Protein AF-A0A928RVF1-F1 (afdb_monomer)

Radius of gyration: 12.03 Å; Cα contacts (8 Å, |Δi|>4): 41; chains: 1; bounding box: 38×29×22 Å

Sequence (72 aa):
MEEKEIYLTPMETKILDLFADGKDKDKVKQILGISAPTLTSHL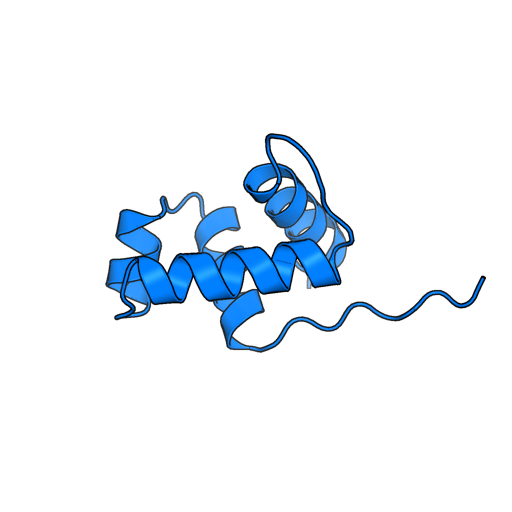VRIYQKLYLEGKDQLLRAVLWYIKNYWER

Nearest PDB structures (foldseek):
  7r3g-assembly1_B  TM=8.796E-01  e=4.434E-03  Pseudomonas aeruginosa PAO1
  6cbq-assembly1_A  TM=7.755E-01  e=9.496E-03  Pseudomonas aeruginosa
  3qp6-assembly1_A-2  TM=7.865E-01  e=1.918E-02  Chromobacterium violaceum
  7dwm-assembly1_B  TM=8.015E-01  e=4.354E-02  Hapunavirus VP882
  4zms-assembly1_B  TM=7.612E-01  e=4.107E-02  Streptococcus pneumoniae R6

Solvent-accessible surface area (backbone atoms only — not comparable to full-atom values): 4436 Å² total; per-residue (Å²): 129,84,81,74,81,76,80,73,50,76,68,51,45,54,52,43,48,40,46,68,73,69,44,52,74,67,55,47,28,62,75,70,73,46,53,70,72,56,52,50,54,49,50,53,52,50,30,60,67,67,73,49,71,80,7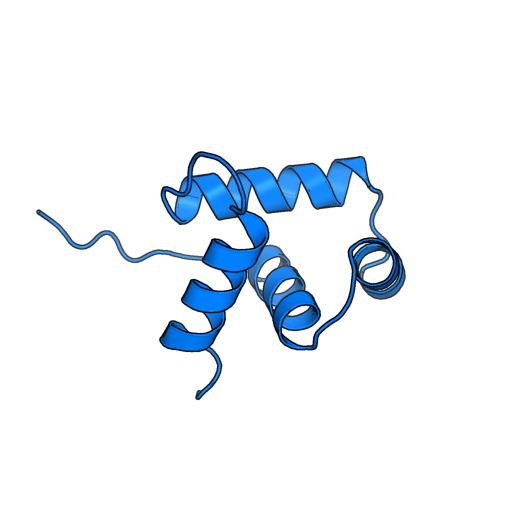9,64,43,68,60,53,50,35,53,52,44,48,78,75,52,72,86,114

Foldseek 3Di:
DPPPDQDDDPLLLLLLVCVLVVDDPVRSCVVVVHDPVVSVVSLVVLCVSVVHDDPPSSVVSSVVCCVPPVVD

Structure (mmCIF, N/CA/C/O backbone):
data_AF-A0A928RVF1-F1
#
_entry.id   AF-A0A928RVF1-F1
#
loop_
_atom_site.group_PDB
_atom_site.id
_atom_site.type_symbol
_atom_site.label_atom_id
_atom_site.label_alt_id
_atom_site.label_comp_id
_atom_site.label_asym_id
_atom_site.label_entity_id
_atom_site.label_seq_id
_atom_site.pdbx_PDB_ins_code
_atom_site.Cartn_x
_atom_site.Cartn_y
_atom_site.Cartn_z
_atom_site.occupancy
_atom_site.B_iso_or_equiv
_atom_site.auth_seq_id
_atom_site.auth_comp_id
_atom_site.auth_asym_id
_atom_site.auth_atom_id
_atom_site.pdbx_PDB_model_num
ATOM 1 N N . MET A 1 1 ? 26.157 -6.618 -6.884 1.00 40.97 1 MET A N 1
ATOM 2 C CA . MET A 1 1 ? 25.118 -5.786 -6.247 1.00 40.97 1 MET A CA 1
ATOM 3 C C . MET A 1 1 ? 24.385 -6.720 -5.312 1.00 40.97 1 MET A C 1
ATOM 5 O O . MET A 1 1 ? 23.903 -7.729 -5.805 1.00 40.97 1 MET A O 1
ATOM 9 N N . GLU A 1 2 ? 24.419 -6.496 -3.999 1.00 45.56 2 GLU A N 1
ATOM 10 C CA . GLU A 1 2 ? 23.638 -7.327 -3.073 1.00 45.56 2 GLU A CA 1
ATOM 11 C C . GLU A 1 2 ? 22.155 -7.172 -3.426 1.00 45.56 2 GLU A C 1
ATOM 13 O O . GLU A 1 2 ? 21.645 -6.050 -3.475 1.00 45.56 2 GLU A O 1
ATOM 18 N N . GLU A 1 3 ? 21.476 -8.281 -3.728 1.00 53.72 3 GLU A N 1
ATOM 19 C CA . GLU A 1 3 ? 20.017 -8.309 -3.805 1.00 53.72 3 GLU A CA 1
ATOM 20 C C . GLU A 1 3 ? 19.489 -8.001 -2.407 1.00 53.72 3 GLU A C 1
ATOM 22 O O . GLU A 1 3 ? 19.441 -8.856 -1.527 1.00 53.72 3 GLU A O 1
ATOM 27 N N . LYS A 1 4 ? 19.162 -6.732 -2.165 1.00 61.91 4 LYS A N 1
ATOM 28 C CA . LYS A 1 4 ? 18.546 -6.331 -0.910 1.00 61.91 4 LYS A CA 1
ATOM 29 C C . LYS A 1 4 ? 17.139 -6.913 -0.888 1.00 61.91 4 LYS A C 1
ATOM 31 O O . LYS A 1 4 ? 16.283 -6.484 -1.658 1.00 61.91 4 LYS A O 1
ATOM 36 N N . GLU A 1 5 ? 16.925 -7.898 -0.024 1.00 77.56 5 GLU A N 1
ATOM 37 C CA . GLU A 1 5 ? 15.627 -8.541 0.140 1.00 77.56 5 GLU A CA 1
ATOM 38 C C . GLU A 1 5 ? 14.577 -7.484 0.517 1.00 77.56 5 GLU A C 1
ATOM 40 O O . GLU A 1 5 ? 14.706 -6.748 1.502 1.00 77.56 5 GLU A O 1
ATOM 45 N N . ILE A 1 6 ? 13.559 -7.344 -0.329 1.00 86.38 6 ILE A N 1
ATOM 46 C CA . ILE A 1 6 ? 12.503 -6.354 -0.142 1.00 86.38 6 ILE A CA 1
ATOM 47 C C . ILE A 1 6 ? 11.525 -6.895 0.902 1.00 86.38 6 ILE A C 1
ATOM 49 O O . ILE A 1 6 ? 10.827 -7.875 0.656 1.00 86.38 6 ILE A O 1
ATOM 53 N N . TYR A 1 7 ? 11.429 -6.220 2.050 1.00 89.25 7 TYR A N 1
ATOM 54 C CA . TYR A 1 7 ? 10.507 -6.599 3.123 1.00 89.25 7 TYR A CA 1
ATOM 55 C C . TYR A 1 7 ? 9.333 -5.618 3.262 1.00 89.25 7 TYR A C 1
ATOM 57 O O . TYR A 1 7 ? 9.487 -4.461 3.688 1.00 89.25 7 TYR A O 1
ATOM 65 N N . LEU A 1 8 ? 8.130 -6.097 2.944 1.00 93.56 8 LEU A N 1
ATOM 66 C CA . LEU A 1 8 ? 6.876 -5.400 3.217 1.00 93.56 8 LEU A CA 1
ATOM 67 C C . LEU A 1 8 ? 6.412 -5.685 4.647 1.00 93.56 8 LEU A C 1
ATOM 69 O O . LEU A 1 8 ? 6.488 -6.805 5.143 1.00 93.56 8 LEU A O 1
ATOM 73 N N . THR A 1 9 ? 5.931 -4.652 5.334 1.00 95.62 9 THR A N 1
ATOM 74 C CA . THR A 1 9 ? 5.295 -4.828 6.645 1.00 95.62 9 THR A CA 1
ATOM 75 C C . THR A 1 9 ? 3.938 -5.517 6.493 1.00 95.62 9 THR A C 1
ATOM 77 O O . THR A 1 9 ? 3.310 -5.378 5.444 1.00 95.62 9 THR A O 1
ATOM 80 N N . PRO A 1 10 ? 3.395 -6.140 7.556 1.00 96.25 10 PRO A N 1
ATOM 81 C CA . PRO A 1 10 ? 2.076 -6.770 7.495 1.00 96.25 10 PRO A CA 1
ATOM 82 C C . PRO A 1 10 ? 0.953 -5.842 7.009 1.00 96.25 10 PRO A C 1
ATOM 84 O O . PRO A 1 10 ? 0.017 -6.294 6.358 1.00 96.25 10 PRO A O 1
ATOM 87 N N . MET A 1 11 ? 1.028 -4.539 7.311 1.00 97.19 11 MET A N 1
ATOM 88 C CA . MET A 1 11 ? 0.042 -3.569 6.824 1.00 97.19 11 MET A CA 1
ATOM 89 C C . MET A 1 11 ? 0.213 -3.277 5.329 1.00 97.19 11 MET A C 1
ATOM 91 O O . MET A 1 11 ? -0.770 -3.172 4.606 1.00 97.19 11 MET A O 1
ATOM 95 N N . GLU A 1 12 ? 1.451 -3.156 4.854 1.00 97.31 12 GLU A N 1
ATOM 96 C CA . GLU A 1 12 ? 1.743 -2.916 3.437 1.00 97.31 12 GLU A CA 1
ATOM 97 C C . GLU A 1 12 ? 1.363 -4.123 2.572 1.00 97.31 12 GLU A C 1
ATOM 99 O O . GLU A 1 12 ? 0.773 -3.934 1.512 1.00 97.31 12 GLU A O 1
ATOM 104 N N . THR A 1 13 ? 1.617 -5.342 3.061 1.00 96.56 13 THR A N 1
ATOM 105 C CA . THR A 1 13 ? 1.161 -6.592 2.438 1.00 96.56 13 THR A CA 1
ATOM 106 C C . THR A 1 13 ? -0.359 -6.608 2.305 1.00 96.56 13 THR A C 1
ATOM 108 O O . THR A 1 13 ? -0.856 -6.682 1.191 1.00 96.56 13 THR A O 1
ATOM 111 N N . LYS A 1 14 ? -1.103 -6.378 3.401 1.00 97.56 14 LYS A N 1
ATOM 112 C CA . LYS A 1 14 ? -2.579 -6.312 3.372 1.00 97.56 14 LYS A CA 1
ATOM 113 C C . LYS A 1 14 ? -3.123 -5.268 2.398 1.00 97.56 14 LYS A C 1
ATOM 115 O O . LYS A 1 14 ? -4.176 -5.460 1.800 1.00 97.56 14 LYS A O 1
ATOM 120 N N . ILE A 1 15 ? -2.443 -4.130 2.271 1.00 98.12 15 ILE A N 1
ATOM 121 C CA . ILE A 1 15 ? -2.832 -3.091 1.315 1.00 98.12 15 ILE A CA 1
ATOM 122 C C . ILE A 1 15 ? -2.669 -3.604 -0.118 1.00 98.12 15 ILE A C 1
ATOM 124 O O . ILE A 1 15 ? -3.593 -3.452 -0.916 1.00 98.12 15 ILE A O 1
ATOM 128 N N . LEU A 1 16 ? -1.521 -4.204 -0.447 1.00 97.50 16 LEU A N 1
ATOM 129 C CA . LEU A 1 16 ? -1.285 -4.768 -1.777 1.00 97.50 16 LEU A CA 1
ATOM 130 C C . LEU A 1 16 ? -2.191 -5.962 -2.068 1.00 97.50 16 LEU A C 1
ATOM 132 O O . LEU A 1 16 ? -2.631 -6.081 -3.208 1.00 97.50 16 LEU A O 1
ATOM 136 N N . ASP A 1 17 ? -2.547 -6.753 -1.052 1.00 97.44 17 ASP A N 1
ATOM 137 C CA . ASP A 1 17 ? -3.508 -7.844 -1.193 1.00 97.44 17 ASP A CA 1
ATOM 138 C C . ASP A 1 17 ? -4.852 -7.338 -1.709 1.00 97.44 17 ASP A C 1
ATOM 140 O O . ASP A 1 17 ? -5.368 -7.798 -2.723 1.00 97.44 17 ASP A O 1
ATOM 144 N N . LEU A 1 18 ? -5.393 -6.312 -1.051 1.00 98.00 18 LEU A N 1
ATOM 145 C CA . LEU A 1 18 ? -6.676 -5.736 -1.435 1.00 98.00 18 LEU A CA 1
ATOM 146 C C . LEU A 1 18 ? -6.629 -5.118 -2.839 1.00 98.00 18 LEU A C 1
ATOM 148 O O . LEU A 1 18 ? -7.607 -5.203 -3.580 1.00 98.00 18 LEU A O 1
ATOM 152 N N . PHE A 1 19 ? -5.512 -4.505 -3.232 1.00 97.94 19 PHE A N 1
ATOM 153 C CA . PHE A 1 19 ? -5.374 -3.994 -4.595 1.00 97.94 19 PHE A CA 1
ATOM 154 C C . PHE A 1 19 ? -5.255 -5.111 -5.637 1.00 97.94 19 PHE A C 1
ATOM 156 O O . PHE A 1 19 ? -5.827 -4.980 -6.719 1.00 97.94 19 PHE A O 1
ATOM 163 N N . ALA A 1 20 ? -4.552 -6.201 -5.326 1.00 96.62 20 ALA A N 1
ATOM 164 C CA . ALA A 1 20 ? -4.478 -7.381 -6.183 1.00 96.62 20 ALA A CA 1
ATOM 165 C C . ALA A 1 20 ? -5.849 -8.080 -6.318 1.00 96.62 20 ALA A C 1
ATOM 167 O O . ALA A 1 20 ? -6.204 -8.506 -7.414 1.00 96.62 20 ALA A O 1
ATOM 168 N N . ASP A 1 21 ? -6.685 -8.035 -5.274 1.00 95.75 21 ASP A N 1
ATOM 169 C CA . ASP A 1 21 ? -8.112 -8.413 -5.286 1.00 95.75 21 ASP A CA 1
ATOM 170 C C . ASP A 1 21 ? -9.030 -7.430 -6.050 1.00 95.75 21 ASP A C 1
ATOM 172 O O . ASP A 1 21 ? -10.269 -7.526 -5.999 1.00 95.75 21 ASP A O 1
ATOM 176 N N . GLY A 1 22 ? -8.454 -6.425 -6.713 1.00 96.94 22 GLY A N 1
ATOM 177 C CA . GLY A 1 22 ? -9.175 -5.431 -7.504 1.00 96.94 22 GLY A CA 1
ATOM 178 C C . GLY A 1 22 ? -9.950 -4.402 -6.679 1.00 96.94 22 GLY A C 1
ATOM 179 O O . GLY A 1 22 ? -10.860 -3.761 -7.209 1.00 96.94 22 GLY A O 1
ATOM 180 N N . LYS A 1 23 ? -9.649 -4.231 -5.383 1.00 98.19 23 LYS A N 1
ATOM 181 C CA . LYS A 1 23 ? -10.275 -3.174 -4.574 1.00 98.19 23 LYS A CA 1
ATOM 182 C C . LYS A 1 23 ? -9.686 -1.814 -4.933 1.00 98.19 23 LYS A C 1
ATOM 184 O O . LYS A 1 23 ? -8.475 -1.655 -5.061 1.00 98.19 23 LYS A O 1
ATOM 189 N N . ASP A 1 24 ? -10.547 -0.809 -5.043 1.00 97.75 24 ASP A N 1
ATOM 190 C CA . ASP A 1 24 ? -10.111 0.577 -5.180 1.00 97.75 24 ASP A CA 1
ATOM 191 C C . ASP A 1 24 ? -9.676 1.177 -3.829 1.00 97.75 24 ASP A C 1
ATOM 193 O O . ASP A 1 24 ? -9.822 0.584 -2.756 1.00 97.75 24 ASP A O 1
ATOM 197 N N . LYS A 1 25 ? -9.137 2.400 -3.873 1.00 97.62 25 LYS A N 1
ATOM 198 C CA . LYS A 1 25 ? -8.636 3.096 -2.679 1.00 97.62 25 LYS A CA 1
ATOM 199 C C . LYS A 1 25 ? -9.723 3.337 -1.633 1.00 97.62 25 LYS A C 1
ATOM 201 O O . LYS A 1 25 ? -9.415 3.325 -0.442 1.00 97.62 25 LYS A O 1
ATOM 206 N N . ASP A 1 26 ? -10.961 3.591 -2.045 1.00 97.94 26 ASP A N 1
ATOM 207 C CA . ASP A 1 26 ? -12.063 3.844 -1.117 1.00 97.94 26 ASP A CA 1
ATOM 208 C C . ASP A 1 26 ? -12.437 2.570 -0.374 1.00 97.94 26 ASP A C 1
ATOM 210 O O . ASP A 1 26 ? -12.559 2.578 0.856 1.00 97.94 26 ASP A O 1
ATOM 214 N N . LYS A 1 27 ? -12.486 1.451 -1.094 1.00 98.44 27 LYS A N 1
ATOM 215 C CA . LYS A 1 27 ? -12.757 0.148 -0.512 1.00 98.44 27 LYS A CA 1
ATOM 216 C C . LYS A 1 27 ? -11.626 -0.326 0.396 1.00 98.44 27 LYS A C 1
ATOM 218 O O . LYS A 1 27 ? -11.909 -0.838 1.476 1.00 98.44 27 LYS A O 1
ATOM 223 N N . VAL A 1 28 ? -10.367 -0.086 0.026 1.00 98.44 28 VAL A N 1
ATOM 224 C CA . VAL A 1 28 ? -9.197 -0.370 0.878 1.00 98.44 28 VAL A CA 1
ATOM 225 C C . VAL A 1 28 ? -9.278 0.398 2.198 1.00 98.44 28 VAL A C 1
ATOM 227 O O . VAL A 1 28 ? -9.153 -0.203 3.264 1.00 98.44 28 VAL A O 1
ATOM 230 N N . LYS A 1 29 ? -9.542 1.713 2.152 1.00 98.50 29 LYS A N 1
ATOM 231 C CA . LYS A 1 29 ? -9.715 2.536 3.364 1.00 98.50 29 LYS A CA 1
ATOM 232 C C . LYS A 1 29 ? -10.843 2.014 4.245 1.00 98.50 29 LYS A C 1
ATOM 234 O O . LYS A 1 29 ? -10.661 1.913 5.454 1.00 98.50 29 LYS A O 1
ATOM 239 N N . GLN A 1 30 ? -11.983 1.673 3.639 1.00 98.38 30 GLN A N 1
ATOM 240 C CA . GLN A 1 30 ? -13.143 1.144 4.352 1.00 98.38 30 GLN A CA 1
ATOM 241 C C . GLN A 1 30 ? -12.816 -0.181 5.053 1.00 98.38 30 GLN A C 1
ATOM 243 O O . GLN A 1 30 ? -13.127 -0.332 6.229 1.00 98.38 30 GLN A O 1
ATOM 248 N N . ILE A 1 31 ?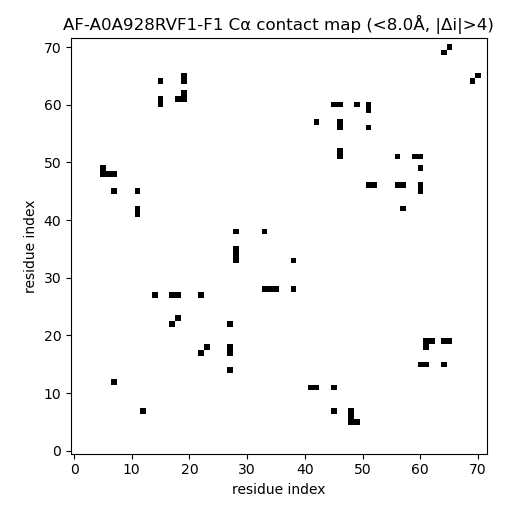 -12.184 -1.125 4.347 1.00 98.31 31 ILE A N 1
ATOM 249 C CA . ILE A 1 31 ? -11.857 -2.456 4.880 1.00 98.31 31 ILE A CA 1
ATOM 250 C C . ILE A 1 31 ? -10.823 -2.360 6.006 1.00 98.31 31 ILE A C 1
ATOM 252 O O . ILE A 1 31 ? -10.962 -3.031 7.024 1.00 98.31 31 ILE A O 1
ATOM 256 N N . LEU A 1 32 ? -9.797 -1.524 5.838 1.00 97.69 32 LEU A N 1
ATOM 257 C CA . LEU A 1 32 ? -8.721 -1.383 6.822 1.00 97.69 32 LEU A CA 1
ATOM 258 C C . LEU A 1 32 ? -9.045 -0.391 7.949 1.00 97.69 32 LEU A C 1
ATOM 260 O O . LEU A 1 32 ? -8.279 -0.298 8.905 1.00 97.69 32 LEU A O 1
ATOM 264 N N . GLY A 1 33 ? -10.143 0.364 7.846 1.00 98.12 33 GLY A N 1
ATOM 265 C CA . GLY A 1 33 ? -10.511 1.393 8.821 1.00 98.12 33 GLY A CA 1
ATOM 266 C C . GLY A 1 33 ? -9.506 2.548 8.903 1.00 98.12 33 GLY A C 1
ATOM 267 O O . GLY A 1 33 ? -9.301 3.103 9.980 1.00 98.12 33 GLY A O 1
ATOM 268 N N . ILE A 1 34 ? -8.851 2.903 7.789 1.00 97.81 34 ILE A N 1
ATOM 269 C CA . ILE A 1 34 ? -7.797 3.932 7.752 1.00 97.81 34 ILE A CA 1
ATOM 270 C C . ILE A 1 34 ? -8.205 5.176 6.963 1.00 97.81 34 ILE A C 1
ATOM 272 O O . ILE A 1 34 ? -8.981 5.127 6.009 1.00 97.81 34 ILE A O 1
ATOM 276 N N . SER A 1 35 ? -7.616 6.313 7.334 1.00 98.19 35 SER A N 1
ATOM 277 C CA . SER A 1 35 ? -7.815 7.578 6.627 1.00 98.19 35 SER A CA 1
ATOM 278 C C . SER A 1 35 ? -7.113 7.599 5.260 1.00 98.19 35 SER A C 1
ATOM 280 O O . SER A 1 35 ? -6.153 6.861 5.018 1.00 98.19 35 SER A O 1
ATOM 282 N N . ALA A 1 36 ? -7.542 8.493 4.362 1.00 98.06 36 ALA A N 1
ATOM 283 C CA . ALA A 1 36 ? -6.857 8.700 3.083 1.00 98.06 36 ALA A CA 1
ATOM 284 C C . ALA A 1 36 ? -5.386 9.141 3.238 1.00 98.06 36 ALA A C 1
ATOM 286 O O . ALA A 1 36 ? -4.540 8.549 2.566 1.00 98.06 36 ALA A O 1
ATOM 287 N N . PRO A 1 37 ? -5.030 10.084 4.137 1.00 98.38 37 PRO A N 1
ATOM 288 C CA . PRO A 1 37 ? -3.627 10.397 4.423 1.00 98.38 37 PRO A CA 1
ATOM 289 C C . PRO A 1 37 ? -2.812 9.184 4.895 1.00 98.38 37 PRO A C 1
ATOM 291 O O . PRO A 1 37 ? -1.665 9.004 4.476 1.00 98.38 37 PRO A O 1
ATOM 294 N N . THR A 1 38 ? -3.407 8.321 5.725 1.00 98.00 38 THR A N 1
ATOM 295 C CA . THR A 1 38 ? -2.765 7.086 6.199 1.00 98.00 38 THR A CA 1
ATOM 296 C C . THR A 1 38 ? -2.492 6.130 5.039 1.00 98.00 38 THR A C 1
ATOM 298 O O . THR A 1 38 ? -1.360 5.675 4.886 1.00 98.00 38 THR A O 1
ATOM 301 N N . LEU A 1 39 ? -3.485 5.878 4.176 1.00 98.31 39 LEU A N 1
ATOM 302 C CA . LEU A 1 39 ? -3.301 5.035 2.990 1.00 98.31 39 LEU A CA 1
ATOM 303 C C . LEU A 1 39 ? -2.209 5.597 2.068 1.00 98.31 39 LEU A C 1
ATOM 305 O O . LEU A 1 39 ? -1.330 4.854 1.640 1.00 98.31 39 LEU A O 1
ATOM 309 N N . THR A 1 40 ? -2.208 6.908 1.813 1.00 98.00 40 THR A N 1
ATOM 310 C CA . THR A 1 40 ? -1.163 7.563 1.009 1.00 98.00 40 THR A CA 1
ATOM 311 C C . THR A 1 40 ? 0.225 7.365 1.616 1.00 98.00 40 THR A C 1
ATOM 313 O O . THR A 1 40 ? 1.172 7.067 0.894 1.00 98.00 40 THR A O 1
ATOM 316 N N . SER A 1 41 ? 0.350 7.464 2.940 1.00 98.19 41 SER A N 1
ATOM 317 C CA . SER A 1 41 ? 1.626 7.274 3.639 1.00 98.19 41 SER A CA 1
ATOM 318 C C . SER A 1 41 ? 2.156 5.846 3.495 1.00 98.19 41 SER A C 1
ATOM 320 O O . SER A 1 41 ? 3.348 5.651 3.258 1.00 98.19 41 SER A O 1
ATOM 322 N N . HIS A 1 42 ? 1.278 4.842 3.586 1.00 98.12 42 HIS A N 1
ATOM 323 C CA . HIS A 1 42 ? 1.650 3.454 3.308 1.00 98.12 42 HIS A CA 1
ATOM 324 C C . HIS A 1 42 ? 2.068 3.255 1.850 1.00 98.12 42 HIS A C 1
ATOM 326 O O . HIS A 1 42 ? 3.105 2.649 1.603 1.00 98.12 42 HIS A O 1
ATOM 332 N N . LEU A 1 43 ? 1.321 3.812 0.891 1.00 97.94 43 LEU A N 1
ATOM 333 C CA . LEU A 1 43 ? 1.659 3.718 -0.532 1.00 97.94 43 LEU A CA 1
ATOM 334 C C . LEU A 1 43 ? 3.032 4.324 -0.843 1.00 97.94 43 LEU A C 1
ATOM 336 O O . LEU A 1 43 ? 3.822 3.699 -1.539 1.00 97.94 43 LEU A O 1
ATOM 340 N N . VAL A 1 44 ? 3.362 5.488 -0.276 1.00 97.56 44 VAL A N 1
ATOM 341 C CA . VAL A 1 44 ? 4.688 6.107 -0.446 1.00 97.56 44 VAL A CA 1
ATOM 342 C C . VAL A 1 44 ? 5.801 5.189 0.061 1.00 97.56 44 VAL A C 1
ATOM 344 O O . VAL A 1 44 ? 6.799 4.999 -0.632 1.00 97.56 44 VAL A O 1
ATOM 347 N N . ARG A 1 45 ? 5.627 4.577 1.239 1.00 97.44 45 ARG A N 1
ATOM 348 C CA . ARG A 1 45 ? 6.614 3.639 1.800 1.00 97.44 45 ARG A CA 1
ATOM 349 C C . ARG A 1 45 ? 6.758 2.383 0.948 1.00 97.44 45 ARG A C 1
ATOM 351 O O . ARG A 1 45 ? 7.882 1.949 0.713 1.00 97.44 45 ARG A O 1
ATOM 358 N N . ILE A 1 46 ? 5.648 1.843 0.442 1.00 97.12 46 ILE A N 1
ATOM 359 C CA . ILE A 1 46 ? 5.661 0.727 -0.512 1.00 97.12 46 ILE A CA 1
ATOM 360 C C . ILE A 1 46 ? 6.488 1.118 -1.737 1.00 97.12 46 ILE A C 1
ATOM 362 O O . ILE A 1 46 ? 7.428 0.414 -2.085 1.00 97.12 46 ILE A O 1
ATOM 366 N N . TYR A 1 47 ? 6.208 2.264 -2.359 1.00 97.31 47 TYR A N 1
ATOM 367 C CA . TYR A 1 47 ? 6.923 2.682 -3.566 1.00 97.31 47 TYR A CA 1
ATOM 368 C C . TYR A 1 47 ? 8.419 2.878 -3.319 1.00 97.31 47 TYR A C 1
ATOM 370 O O . TYR A 1 47 ? 9.224 2.441 -4.135 1.00 97.31 47 TYR A O 1
ATOM 378 N N . GLN A 1 48 ? 8.802 3.451 -2.176 1.00 96.00 48 GLN A N 1
ATOM 379 C CA . GLN A 1 48 ? 10.207 3.599 -1.787 1.00 96.00 48 GLN A CA 1
ATOM 380 C C . GLN A 1 48 ? 10.905 2.247 -1.605 1.00 96.00 48 GLN A C 1
ATOM 382 O O . GLN A 1 48 ? 12.020 2.067 -2.086 1.00 96.00 48 GLN A O 1
ATOM 387 N N . LYS A 1 49 ? 10.250 1.281 -0.952 1.00 95.00 49 LYS A N 1
ATOM 388 C CA . LYS A 1 49 ? 10.791 -0.077 -0.769 1.00 95.00 49 LYS A CA 1
ATOM 389 C C . LYS A 1 49 ? 10.943 -0.835 -2.082 1.00 95.00 49 LYS A C 1
ATOM 391 O O . LYS A 1 49 ? 11.865 -1.630 -2.220 1.00 95.00 49 LYS A O 1
ATOM 396 N N . LEU A 1 50 ? 10.037 -0.590 -3.025 1.00 94.56 50 LEU A N 1
ATOM 397 C CA . LEU A 1 50 ? 10.046 -1.206 -4.349 1.00 94.56 50 LEU A CA 1
ATOM 398 C C . LEU A 1 50 ? 10.881 -0.426 -5.372 1.00 94.56 50 LEU A C 1
ATOM 400 O O . LEU A 1 50 ? 10.911 -0.812 -6.539 1.00 94.56 50 LEU A O 1
ATOM 404 N N . TYR A 1 51 ? 11.536 0.667 -4.958 1.00 94.56 51 TYR A N 1
ATOM 405 C CA . TYR A 1 51 ? 12.286 1.564 -5.843 1.00 94.56 51 TYR A CA 1
ATOM 406 C C . TYR A 1 51 ? 11.456 2.009 -7.064 1.00 94.56 51 TYR A C 1
ATOM 408 O O . TYR A 1 51 ? 11.944 2.101 -8.191 1.00 94.56 51 TYR A O 1
ATOM 416 N N . LEU A 1 52 ? 10.157 2.241 -6.849 1.00 94.94 52 LEU A N 1
ATOM 417 C CA . LEU A 1 52 ? 9.214 2.645 -7.885 1.00 94.94 52 LEU A CA 1
ATOM 418 C C . LEU A 1 52 ? 9.087 4.160 -7.914 1.00 94.94 52 LEU A C 1
ATOM 420 O O . LEU A 1 52 ? 8.688 4.787 -6.936 1.00 94.94 52 LEU A O 1
ATOM 424 N N . GLU A 1 53 ? 9.315 4.732 -9.087 1.00 92.50 53 GLU A N 1
ATOM 425 C CA . GLU A 1 53 ? 9.146 6.154 -9.369 1.00 92.50 53 GLU A CA 1
ATOM 426 C C . GLU A 1 53 ? 8.247 6.364 -10.594 1.00 92.50 53 GLU A C 1
ATOM 428 O O . GLU A 1 53 ? 7.984 5.432 -11.363 1.00 92.50 53 GLU A O 1
ATOM 433 N N . GLY A 1 54 ? 7.791 7.604 -10.779 1.00 91.50 54 GLY A N 1
ATOM 434 C CA . GLY A 1 54 ? 7.033 8.027 -11.953 1.00 91.50 54 GLY A CA 1
ATOM 435 C C . GLY A 1 54 ? 5.526 7.795 -11.849 1.00 91.50 54 GLY A C 1
ATOM 436 O O . GLY A 1 54 ? 4.949 7.720 -10.765 1.00 91.50 54 GLY A O 1
ATOM 437 N N . LYS A 1 55 ? 4.870 7.738 -13.008 1.00 86.50 55 LYS A N 1
ATOM 438 C CA . LYS A 1 55 ? 3.435 7.448 -13.104 1.00 86.50 55 LYS A CA 1
ATOM 439 C C . LYS A 1 55 ? 3.198 5.946 -12.891 1.00 86.50 55 LYS A C 1
ATOM 441 O O . LYS A 1 55 ? 4.118 5.140 -12.998 1.00 86.50 55 LYS A O 1
ATOM 446 N N . ASP A 1 56 ? 1.972 5.582 -12.528 1.00 93.75 56 ASP A N 1
ATOM 447 C CA . ASP A 1 56 ? 1.528 4.184 -12.398 1.00 93.75 56 ASP A CA 1
ATOM 448 C C . ASP A 1 56 ? 2.233 3.349 -11.310 1.00 93.75 56 ASP A C 1
ATOM 450 O O . ASP A 1 56 ? 2.201 2.117 -11.338 1.00 93.75 56 ASP A O 1
ATOM 454 N N . GLN A 1 57 ? 2.823 4.003 -10.300 1.00 96.75 57 GLN A N 1
ATOM 455 C CA . GLN A 1 57 ? 3.481 3.336 -9.164 1.00 96.75 57 GLN A CA 1
ATOM 456 C C . GLN A 1 57 ? 2.591 2.283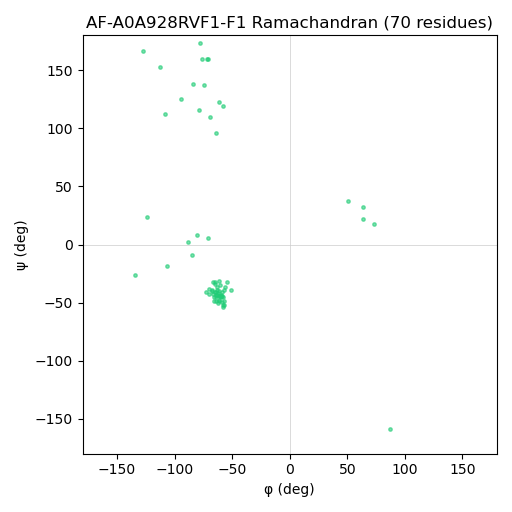 -8.490 1.00 96.75 57 GLN A C 1
ATOM 458 O O . GLN A 1 57 ? 3.081 1.213 -8.141 1.00 96.75 57 GLN A O 1
ATOM 463 N N . LEU A 1 58 ? 1.286 2.552 -8.349 1.00 96.88 58 LEU A N 1
ATOM 464 C CA . LEU A 1 58 ? 0.350 1.602 -7.744 1.00 96.88 58 LEU A CA 1
ATOM 465 C C . LEU A 1 58 ? 0.258 0.308 -8.554 1.00 96.88 58 LEU A C 1
ATOM 467 O O . LEU A 1 58 ? 0.426 -0.772 -8.000 1.00 96.88 58 LEU A O 1
ATOM 471 N N . LEU A 1 59 ? 0.035 0.417 -9.865 1.00 96.94 59 LEU A N 1
ATOM 472 C CA . LEU A 1 59 ? -0.077 -0.744 -10.744 1.00 96.94 59 LEU A CA 1
ATOM 473 C C . LEU A 1 59 ? 1.220 -1.556 -10.736 1.00 96.94 59 LEU A C 1
ATOM 475 O O . LEU A 1 59 ? 1.191 -2.774 -10.598 1.00 96.94 59 LEU A O 1
ATOM 479 N N . ARG A 1 60 ? 2.370 -0.879 -10.822 1.00 97.44 60 ARG A N 1
ATOM 480 C CA . ARG A 1 60 ? 3.685 -1.534 -10.783 1.00 97.44 60 ARG A CA 1
ATOM 481 C C . ARG A 1 60 ? 3.941 -2.235 -9.448 1.00 97.44 60 ARG A C 1
ATOM 483 O O . ARG A 1 60 ? 4.482 -3.336 -9.452 1.00 97.44 60 ARG A O 1
ATOM 490 N N . ALA A 1 61 ? 3.525 -1.634 -8.333 1.00 96.69 61 ALA A N 1
ATOM 491 C CA . ALA A 1 61 ? 3.627 -2.245 -7.011 1.00 96.69 61 ALA A CA 1
ATOM 492 C C . ALA A 1 61 ? 2.764 -3.508 -6.902 1.00 96.69 61 ALA A C 1
ATOM 494 O O . ALA A 1 61 ? 3.242 -4.529 -6.418 1.00 96.69 61 ALA A O 1
ATOM 495 N N . VAL A 1 62 ? 1.529 -3.461 -7.407 1.00 96.75 62 VAL A N 1
ATOM 496 C CA . VAL A 1 62 ? 0.611 -4.610 -7.417 1.00 96.75 62 VAL A CA 1
ATOM 497 C C . VAL A 1 62 ? 1.132 -5.727 -8.319 1.00 96.75 62 VAL A C 1
ATOM 499 O O . VAL A 1 62 ? 1.171 -6.874 -7.897 1.00 96.75 62 VAL A O 1
ATOM 502 N N . LEU A 1 63 ? 1.606 -5.414 -9.528 1.00 95.69 63 LEU A N 1
ATOM 503 C CA . LEU A 1 63 ? 2.185 -6.415 -10.434 1.00 95.69 63 LEU A CA 1
ATOM 504 C C . LEU A 1 63 ? 3.433 -7.075 -9.844 1.00 95.69 63 LEU A C 1
ATOM 506 O O . LEU A 1 63 ? 3.602 -8.289 -9.948 1.00 95.69 63 LEU A O 1
ATOM 510 N N . TRP A 1 64 ? 4.303 -6.283 -9.211 1.00 94.88 64 TRP A N 1
ATOM 511 C CA . TRP A 1 64 ? 5.447 -6.823 -8.486 1.00 94.88 64 TRP A CA 1
ATOM 512 C C . TRP A 1 64 ? 4.988 -7.743 -7.351 1.00 94.88 6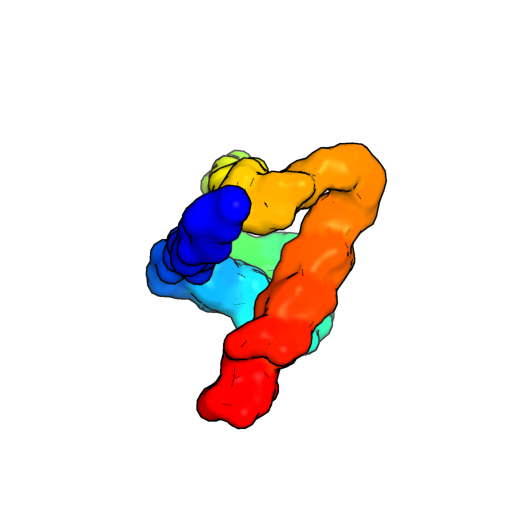4 TRP A C 1
ATOM 514 O O . TRP A 1 64 ? 5.520 -8.841 -7.213 1.00 94.88 64 TRP A O 1
ATOM 524 N N . TYR A 1 65 ? 3.980 -7.337 -6.580 1.00 95.00 65 TYR A N 1
ATOM 525 C CA . TYR A 1 65 ? 3.451 -8.137 -5.481 1.00 95.00 65 TYR A CA 1
ATOM 526 C C . TYR A 1 65 ? 2.880 -9.471 -5.966 1.00 95.00 65 TYR A C 1
ATOM 528 O O . TYR A 1 65 ? 3.278 -10.521 -5.468 1.00 95.00 65 TYR A O 1
ATOM 536 N N . ILE A 1 66 ? 2.045 -9.435 -7.009 1.00 94.12 66 ILE A N 1
ATOM 537 C CA . ILE A 1 66 ? 1.452 -10.632 -7.609 1.00 94.12 66 ILE A CA 1
ATOM 538 C C . ILE A 1 66 ? 2.542 -11.607 -8.056 1.00 94.12 66 ILE A C 1
ATOM 540 O O . ILE A 1 66 ? 2.528 -12.772 -7.674 1.00 94.12 66 ILE A O 1
ATOM 544 N N . LYS A 1 67 ? 3.546 -11.108 -8.784 1.00 92.56 67 LYS A N 1
ATOM 545 C CA . LYS A 1 67 ? 4.648 -11.925 -9.305 1.00 92.56 67 LYS A CA 1
ATOM 546 C C . LYS A 1 67 ? 5.492 -12.602 -8.214 1.00 92.56 67 LYS A C 1
ATOM 548 O O . LYS A 1 67 ? 6.072 -13.649 -8.480 1.00 92.56 67 LYS A O 1
ATOM 55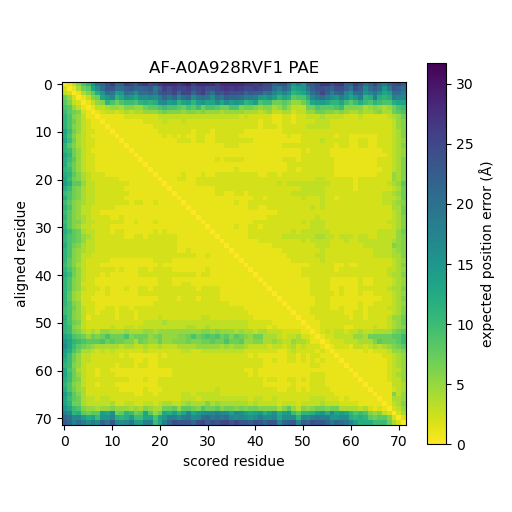3 N N . ASN A 1 68 ? 5.630 -11.991 -7.036 1.00 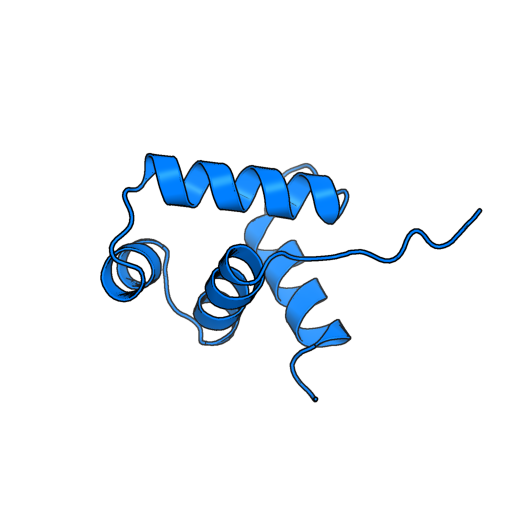90.06 68 ASN A N 1
ATOM 554 C CA . ASN A 1 68 ? 6.570 -12.453 -6.005 1.00 90.06 68 ASN A CA 1
ATOM 555 C C . ASN A 1 68 ? 5.897 -13.133 -4.797 1.00 90.06 68 ASN A C 1
A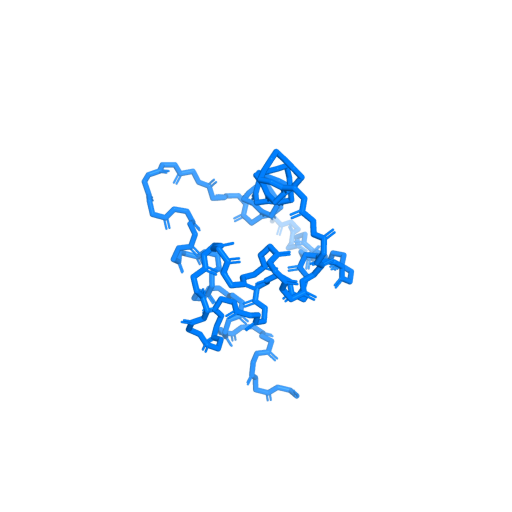TOM 557 O O . ASN A 1 68 ? 6.585 -13.841 -4.062 1.00 90.06 68 ASN A O 1
ATOM 561 N N . TYR A 1 69 ? 4.592 -12.931 -4.577 1.00 84.44 69 TYR A N 1
ATOM 562 C CA . TYR A 1 69 ? 3.899 -13.390 -3.361 1.00 84.44 69 TYR A CA 1
ATOM 563 C C . TYR A 1 69 ? 2.548 -14.077 -3.605 1.00 84.44 69 TYR A C 1
ATOM 565 O O . TYR A 1 69 ? 2.168 -14.911 -2.794 1.00 84.44 69 TYR A O 1
ATOM 573 N N . TRP A 1 70 ? 1.829 -13.780 -4.695 1.00 68.00 70 TRP A N 1
ATOM 574 C CA . TRP A 1 70 ? 0.416 -14.178 -4.880 1.00 68.00 70 TRP A CA 1
ATOM 575 C C . TRP A 1 70 ? 0.200 -15.633 -5.340 1.00 68.00 70 TRP A C 1
ATOM 577 O O . TRP A 1 70 ? -0.917 -16.041 -5.633 1.00 68.00 70 TRP A O 1
ATOM 587 N N . GLU A 1 71 ? 1.255 -16.445 -5.368 1.00 58.97 71 GLU A N 1
ATOM 588 C CA . GLU A 1 71 ? 1.188 -17.888 -5.654 1.00 58.97 71 GLU A CA 1
ATOM 589 C C . GLU A 1 71 ? 1.809 -18.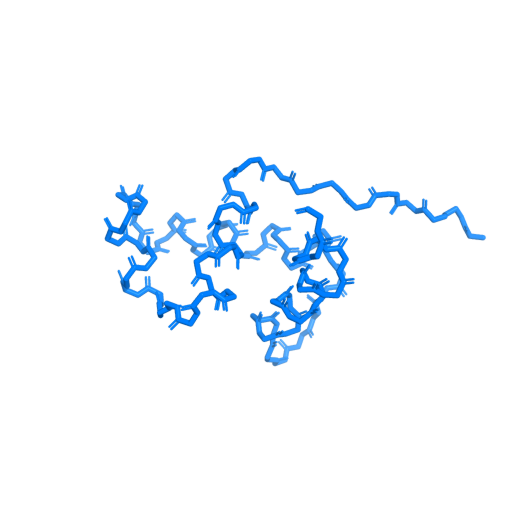739 -4.524 1.00 58.97 71 GLU A C 1
ATOM 591 O O . GLU A 1 71 ? 2.248 -19.865 -4.760 1.00 58.97 71 GLU A O 1
ATOM 596 N N . ARG A 1 72 ? 1.876 -18.204 -3.295 1.00 50.47 72 ARG A N 1
ATOM 597 C CA . ARG A 1 72 ? 2.311 -18.934 -2.091 1.00 50.47 72 ARG A CA 1
ATOM 598 C C . ARG A 1 72 ? 1.174 -19.183 -1.112 1.00 50.47 72 ARG A C 1
ATOM 600 O O . ARG A 1 72 ? 0.343 -18.269 -0.931 1.00 50.47 72 ARG A O 1
#

pLDDT: mean 91.7, std 13.1, range [40.97, 98.5]

Secondary structure (DSSP, 8-state):
---------HHHHHHHHHHHTT--HHHHHHHHT--HHHHHHHHHHHHHHTT--STTHHHHHHHHHHHHHTT-

Mean predicted aligned error: 4.03 Å